Protein AF-W1YV23-F1 (afdb_monomer_lite)

Radius of gyration: 11.32 Å; chains: 1; bounding box: 26×26×29 Å

Structure (mmCIF, N/CA/C/O backbone):
data_AF-W1YV23-F1
#
_entry.id   AF-W1YV23-F1
#
loop_
_atom_site.group_PDB
_atom_site.id
_atom_site.type_symbol
_atom_site.label_atom_id
_atom_site.label_alt_id
_atom_site.label_comp_id
_atom_site.label_asym_id
_atom_site.label_entity_id
_atom_site.label_seq_id
_atom_site.pdbx_PDB_ins_code
_atom_site.Cartn_x
_atom_site.Cartn_y
_atom_site.Cartn_z
_atom_site.occupancy
_atom_site.B_iso_or_equiv
_atom_site.auth_seq_id
_atom_site.auth_comp_id
_atom_site.auth_asym_id
_atom_site.auth_atom_id
_atom_site.pdbx_PDB_model_num
ATOM 1 N N . LYS A 1 1 ? 10.228 12.407 -1.327 1.00 60.16 1 LYS A N 1
ATOM 2 C CA . LYS A 1 1 ? 9.698 12.224 0.048 1.00 60.16 1 LYS A CA 1
ATOM 3 C C . LYS A 1 1 ? 8.415 13.006 0.338 1.00 60.16 1 LYS A C 1
ATOM 5 O O . LYS A 1 1 ? 7.429 12.355 0.626 1.00 60.16 1 LYS A O 1
ATOM 10 N N . LYS A 1 2 ? 8.342 14.342 0.176 1.00 86.88 2 LYS A N 1
ATOM 11 C CA . LYS A 1 2 ? 7.108 15.114 0.486 1.00 86.88 2 LYS A CA 1
ATOM 12 C C . LYS A 1 2 ? 5.817 14.583 -0.171 1.00 86.88 2 LYS A C 1
ATOM 14 O O . LYS A 1 2 ? 4.784 14.560 0.481 1.00 86.88 2 LYS A O 1
ATOM 19 N N . LEU A 1 3 ? 5.890 14.137 -1.431 1.00 90.69 3 LEU A N 1
ATOM 20 C CA . LEU A 1 3 ? 4.729 13.608 -2.158 1.00 90.69 3 LEU A CA 1
ATOM 21 C C . LEU A 1 3 ? 4.220 12.274 -1.586 1.00 90.69 3 LEU A C 1
ATOM 23 O O . LEU A 1 3 ? 3.018 12.114 -1.429 1.00 90.69 3 LEU A O 1
ATOM 27 N N . GLY A 1 4 ? 5.130 11.354 -1.238 1.00 92.00 4 GLY A N 1
ATOM 28 C CA . GLY A 1 4 ? 4.779 10.057 -0.650 1.00 92.00 4 GLY A CA 1
ATOM 29 C C . GLY A 1 4 ? 4.067 10.221 0.689 1.00 92.00 4 GLY A C 1
ATOM 30 O O . GLY A 1 4 ? 2.985 9.683 0.874 1.00 92.00 4 GLY A O 1
ATOM 31 N N . PHE A 1 5 ? 4.605 11.081 1.558 1.00 92.69 5 PHE A N 1
ATOM 32 C CA . PHE A 1 5 ? 3.986 11.420 2.840 1.00 92.69 5 PHE A CA 1
ATOM 33 C C . PHE A 1 5 ? 2.592 12.050 2.683 1.00 92.69 5 PHE A C 1
ATOM 35 O O . PHE A 1 5 ? 1.644 11.643 3.348 1.00 92.69 5 PHE A O 1
ATOM 42 N N . ALA A 1 6 ? 2.444 13.030 1.784 1.00 95.06 6 ALA A N 1
ATOM 43 C CA . ALA A 1 6 ? 1.155 13.685 1.559 1.00 95.06 6 ALA A CA 1
ATOM 44 C C . ALA A 1 6 ? 0.094 12.707 1.027 1.00 95.06 6 ALA A C 1
ATOM 46 O O . ALA A 1 6 ? -1.041 12.715 1.498 1.00 95.06 6 ALA A O 1
ATOM 47 N N . ALA A 1 7 ? 0.471 11.841 0.083 1.00 94.88 7 ALA A N 1
ATOM 48 C CA . ALA A 1 7 ? -0.419 10.817 -0.453 1.00 94.88 7 ALA A CA 1
ATOM 49 C C . ALA A 1 7 ? -0.741 9.723 0.578 1.00 94.88 7 ALA A C 1
ATOM 51 O O . ALA A 1 7 ? -1.887 9.292 0.643 1.00 94.88 7 ALA A O 1
ATOM 52 N N . ALA A 1 8 ? 0.218 9.319 1.417 1.00 94.31 8 ALA A N 1
ATOM 53 C CA . ALA A 1 8 ? -0.016 8.375 2.510 1.00 94.31 8 ALA A CA 1
ATOM 54 C C . ALA A 1 8 ? -1.023 8.927 3.525 1.00 94.31 8 ALA A C 1
ATOM 56 O O . ALA A 1 8 ? -1.952 8.222 3.910 1.00 94.31 8 ALA A O 1
ATOM 57 N N . LYS A 1 9 ? -0.896 10.207 3.895 1.00 94.44 9 LYS A N 1
ATOM 58 C CA . LYS A 1 9 ? -1.850 10.874 4.786 1.00 94.44 9 LYS A CA 1
ATOM 59 C C . LYS A 1 9 ? -3.253 10.947 4.176 1.00 94.44 9 LYS A C 1
ATOM 61 O O . LYS A 1 9 ? -4.221 10.613 4.847 1.00 94.44 9 LYS A O 1
ATOM 66 N N . LEU A 1 10 ? -3.361 11.332 2.902 1.00 94.19 10 LEU A N 1
ATOM 67 C CA . LEU A 1 10 ? -4.651 11.356 2.207 1.00 94.19 10 LEU A CA 1
ATOM 68 C C . LEU A 1 10 ? -5.274 9.956 2.143 1.00 94.19 10 LEU A C 1
ATOM 70 O O . LEU A 1 10 ? -6.456 9.791 2.411 1.00 94.19 10 LEU A O 1
ATOM 74 N N . LEU A 1 11 ? -4.477 8.939 1.810 1.00 93.25 11 LEU A N 1
ATOM 75 C CA . LEU A 1 11 ? -4.949 7.561 1.754 1.00 93.25 11 LEU A CA 1
ATOM 76 C C . LEU A 1 11 ? -5.398 7.072 3.140 1.00 93.25 11 LEU A C 1
ATOM 78 O O . LEU A 1 11 ? -6.452 6.460 3.235 1.00 93.25 11 LEU A O 1
ATOM 82 N N . GLN A 1 12 ? -4.676 7.401 4.214 1.00 92.31 12 GLN A N 1
ATOM 83 C CA . GLN A 1 12 ? -5.110 7.117 5.587 1.00 92.31 12 GLN A CA 1
ATOM 84 C C . GLN A 1 12 ? -6.490 7.716 5.903 1.00 92.31 12 GLN A C 1
ATOM 86 O O . GLN A 1 12 ? -7.294 7.051 6.547 1.00 92.31 12 GLN A O 1
ATOM 91 N N . GLU A 1 13 ? -6.761 8.950 5.476 1.00 92.44 13 GLU A N 1
ATOM 92 C CA . GLU A 1 13 ? -8.046 9.625 5.716 1.00 92.44 13 GLU A CA 1
ATOM 93 C C . GLU A 1 13 ? -9.206 9.003 4.919 1.00 92.44 13 GLU A C 1
ATOM 95 O O . GLU A 1 13 ? -10.3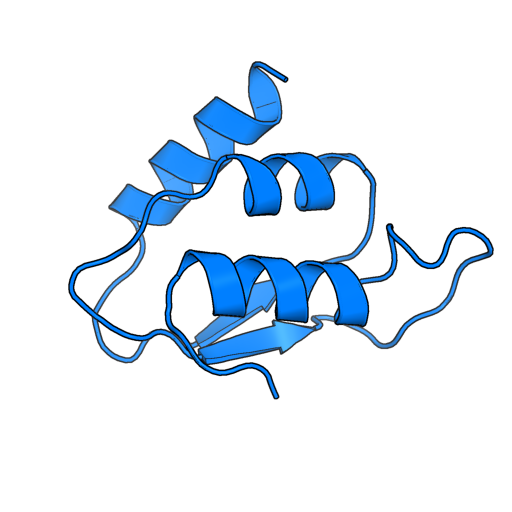59 9.122 5.324 1.00 92.44 13 GLU A O 1
ATOM 100 N N . LEU A 1 14 ? -8.905 8.336 3.800 1.00 91.75 14 LEU A N 1
ATOM 101 C CA . LEU A 1 14 ? -9.890 7.706 2.916 1.00 91.75 14 LEU A CA 1
ATOM 102 C C . LEU A 1 14 ? -10.154 6.230 3.230 1.00 91.75 14 LEU A C 1
ATOM 104 O O . LEU A 1 14 ? -11.137 5.679 2.741 1.00 91.75 14 LEU A O 1
ATOM 108 N N . LEU A 1 15 ? -9.261 5.565 3.965 1.00 92.06 15 LEU A N 1
ATOM 109 C CA . LEU A 1 15 ? -9.392 4.139 4.241 1.00 92.06 15 LEU A CA 1
ATOM 110 C C . LEU A 1 15 ? -10.444 3.877 5.317 1.00 92.06 15 LEU A C 1
ATOM 112 O O . LEU A 1 15 ? -10.416 4.453 6.403 1.00 92.06 15 LEU A O 1
ATOM 116 N N . GLU A 1 16 ? -11.316 2.919 5.026 1.00 91.88 16 GLU A N 1
ATOM 117 C CA . GLU A 1 16 ? -12.350 2.430 5.934 1.00 91.88 16 GLU A CA 1
ATOM 118 C C . GLU A 1 16 ? -12.058 0.977 6.348 1.00 91.88 16 GLU A C 1
ATOM 120 O O . GLU A 1 16 ? -11.318 0.268 5.647 1.00 91.88 16 GLU A O 1
ATOM 125 N N . PRO A 1 17 ? -12.633 0.491 7.463 1.00 90.25 17 PRO A N 1
ATOM 126 C CA . PRO A 1 17 ? -12.616 -0.932 7.786 1.00 90.25 17 PRO A CA 1
ATOM 127 C C . PRO A 1 17 ? -13.061 -1.795 6.594 1.00 90.25 17 PRO A C 1
ATOM 129 O O . PRO A 1 17 ? -13.910 -1.389 5.808 1.00 90.25 17 PRO A O 1
ATOM 132 N N . ASP A 1 18 ? -12.456 -2.976 6.446 1.00 88.25 18 ASP A N 1
ATOM 133 C CA . ASP A 1 18 ? -12.716 -3.932 5.354 1.00 88.25 18 ASP A CA 1
ATOM 134 C C . ASP A 1 18 ? -12.393 -3.435 3.926 1.00 88.25 18 ASP A C 1
ATOM 136 O O . ASP A 1 18 ? -12.734 -4.089 2.937 1.00 88.25 18 ASP A O 1
ATOM 140 N N . SER A 1 19 ? -11.664 -2.320 3.794 1.00 91.50 19 SER A N 1
ATOM 141 C CA . SER A 1 19 ? -11.204 -1.816 2.495 1.00 91.50 19 SER A CA 1
ATOM 142 C C . SER A 1 19 ? -10.260 -2.786 1.776 1.00 91.50 19 SER A C 1
ATOM 144 O O . SER A 1 19 ? -9.335 -3.354 2.370 1.00 91.50 19 SER A O 1
ATOM 146 N N . VAL A 1 20 ? -10.432 -2.880 0.453 1.00 94.44 20 VAL A N 1
ATOM 147 C CA . VAL A 1 20 ? -9.482 -3.526 -0.463 1.00 94.44 20 VAL A CA 1
ATOM 148 C C . VAL A 1 20 ? -8.738 -2.451 -1.253 1.00 94.44 20 VAL A C 1
ATOM 150 O O . VAL A 1 20 ? -9.342 -1.685 -2.001 1.00 94.44 20 VAL A O 1
ATOM 153 N N . VAL A 1 21 ? -7.417 -2.399 -1.101 1.00 94.12 21 VAL A N 1
ATOM 154 C CA . VAL A 1 21 ? -6.545 -1.371 -1.676 1.00 94.12 21 VAL A CA 1
ATOM 155 C C . VAL A 1 21 ? -5.753 -1.955 -2.836 1.00 94.12 21 VAL A C 1
ATOM 157 O O . VAL A 1 21 ? -4.841 -2.753 -2.635 1.00 94.12 21 VAL A O 1
ATOM 160 N N . ALA A 1 22 ? -6.068 -1.530 -4.057 1.00 95.00 22 ALA A N 1
ATOM 161 C CA . ALA A 1 22 ? -5.267 -1.857 -5.231 1.00 95.00 22 ALA A CA 1
ATOM 162 C C . ALA A 1 22 ? -4.134 -0.833 -5.416 1.00 95.00 22 ALA A C 1
ATOM 164 O O . ALA A 1 22 ? -4.402 0.363 -5.544 1.00 95.00 22 ALA A O 1
ATOM 165 N N . ILE A 1 23 ? -2.877 -1.286 -5.466 1.00 93.62 23 ILE A N 1
ATOM 166 C CA . ILE A 1 23 ? -1.696 -0.414 -5.603 1.00 93.62 23 ILE A CA 1
ATOM 167 C C . ILE A 1 23 ? -0.876 -0.730 -6.857 1.00 93.62 23 ILE A C 1
ATOM 169 O O . ILE A 1 23 ? -0.708 -1.886 -7.247 1.00 93.62 23 ILE A O 1
ATOM 173 N N . SER A 1 24 ? -0.367 0.310 -7.520 1.00 92.75 24 SER A N 1
ATOM 174 C CA . SER A 1 24 ? 0.528 0.171 -8.671 1.00 92.75 24 SER A CA 1
ATOM 175 C C . SER A 1 24 ? 2.000 0.065 -8.262 1.00 92.75 24 SER A C 1
ATOM 177 O O . SER A 1 24 ? 2.377 0.327 -7.123 1.00 92.75 24 SER A O 1
ATOM 179 N N . GLY A 1 25 ? 2.845 -0.268 -9.240 1.00 91.31 25 GLY A N 1
ATOM 180 C CA . GLY A 1 25 ? 4.299 -0.166 -9.134 1.00 91.31 25 GLY A CA 1
ATOM 181 C C . GLY A 1 25 ? 4.813 1.283 -9.122 1.00 91.31 25 GLY A C 1
ATOM 182 O O . GLY A 1 25 ? 4.042 2.242 -9.219 1.00 91.31 25 GLY A O 1
ATOM 183 N N . GLY A 1 26 ? 6.137 1.421 -9.103 1.00 91.75 26 GLY A N 1
ATOM 184 C CA . GLY A 1 26 ? 6.868 2.673 -9.285 1.00 91.75 26 GLY A CA 1
ATOM 185 C C . GLY A 1 26 ? 7.422 3.270 -7.991 1.00 91.75 26 GLY A C 1
ATOM 186 O O . GLY A 1 26 ? 6.901 3.059 -6.897 1.00 91.75 26 GLY A O 1
ATOM 187 N N . SER A 1 27 ? 8.469 4.083 -8.130 1.00 92.19 27 SER A N 1
ATOM 188 C CA . SER A 1 27 ? 9.160 4.726 -7.004 1.00 92.19 27 SER A CA 1
ATOM 189 C C . SER A 1 27 ? 8.263 5.665 -6.190 1.00 92.19 27 SER A C 1
ATOM 191 O O . SER A 1 27 ? 8.449 5.814 -4.984 1.00 92.19 27 SER A O 1
ATOM 193 N N . THR A 1 28 ? 7.251 6.277 -6.814 1.00 93.19 28 THR A N 1
ATOM 194 C CA . THR A 1 28 ? 6.273 7.110 -6.102 1.00 93.19 28 THR A CA 1
ATOM 195 C C . THR A 1 28 ? 5.420 6.282 -5.148 1.00 93.19 28 THR A C 1
ATOM 197 O O . THR A 1 28 ? 5.281 6.671 -3.992 1.00 93.19 28 THR A O 1
ATOM 200 N N . MET A 1 29 ? 4.896 5.135 -5.593 1.00 94.00 29 MET A N 1
ATOM 201 C CA . MET A 1 29 ? 4.080 4.270 -4.737 1.00 94.00 29 MET A CA 1
ATOM 202 C C . MET A 1 29 ? 4.913 3.567 -3.666 1.00 94.00 29 MET A C 1
ATOM 204 O O . MET A 1 29 ? 4.422 3.384 -2.556 1.00 94.00 29 MET A O 1
ATOM 208 N N . ALA A 1 30 ? 6.187 3.273 -3.943 1.00 94.00 30 ALA A N 1
ATOM 209 C CA . ALA A 1 30 ? 7.118 2.777 -2.931 1.00 94.00 30 ALA A CA 1
ATOM 210 C C . ALA A 1 30 ? 7.272 3.792 -1.785 1.00 94.00 30 ALA A C 1
ATOM 212 O O . ALA A 1 30 ? 7.106 3.445 -0.619 1.00 94.00 30 ALA A O 1
ATOM 213 N N . ALA A 1 31 ? 7.451 5.077 -2.114 1.00 95.00 31 ALA A N 1
ATOM 214 C CA . ALA A 1 31 ? 7.506 6.138 -1.110 1.00 95.00 31 ALA A CA 1
ATOM 215 C C . ALA A 1 31 ? 6.180 6.327 -0.348 1.00 95.00 31 ALA A C 1
ATOM 217 O O . ALA A 1 31 ? 6.205 6.743 0.803 1.00 95.00 31 ALA A O 1
ATOM 218 N N . VAL A 1 32 ? 5.021 6.055 -0.962 1.00 95.50 32 VAL A N 1
ATOM 219 C CA . VAL A 1 32 ? 3.728 6.062 -0.248 1.00 95.50 32 VAL A CA 1
ATOM 220 C C . VAL A 1 32 ? 3.660 4.910 0.750 1.00 95.50 32 VAL A C 1
ATOM 222 O O . VAL A 1 32 ? 3.277 5.125 1.896 1.00 95.50 32 VAL A O 1
ATOM 225 N N . ALA A 1 33 ? 4.051 3.704 0.333 1.00 94.56 33 ALA A N 1
ATOM 226 C CA . ALA A 1 33 ? 4.041 2.526 1.192 1.00 94.56 33 ALA A CA 1
ATOM 227 C C . ALA A 1 33 ? 4.977 2.683 2.399 1.00 94.56 33 ALA A C 1
ATOM 229 O O . ALA A 1 33 ? 4.594 2.344 3.515 1.00 94.56 33 ALA A O 1
ATOM 230 N N . GLU A 1 34 ? 6.168 3.253 2.205 1.00 93.62 34 GLU A N 1
ATOM 231 C CA . GLU A 1 34 ? 7.132 3.507 3.286 1.00 93.62 34 GLU A CA 1
ATOM 232 C C . GLU A 1 34 ? 6.641 4.513 4.337 1.00 93.62 34 GLU A C 1
ATOM 234 O O . GLU A 1 34 ? 6.958 4.367 5.521 1.00 93.62 34 GLU A O 1
ATOM 239 N N . GLU A 1 35 ? 5.891 5.530 3.908 1.00 94.44 35 GLU A N 1
ATOM 240 C CA . GLU A 1 35 ? 5.407 6.629 4.755 1.00 94.44 35 GLU A CA 1
ATOM 241 C C . GLU A 1 35 ? 4.026 6.333 5.372 1.00 94.44 35 GLU A C 1
ATOM 243 O O . GLU A 1 35 ? 3.516 7.137 6.154 1.00 94.44 35 GLU A O 1
ATOM 248 N N . MET A 1 36 ? 3.407 5.195 5.035 1.00 93.25 36 MET A N 1
ATOM 249 C CA . MET A 1 36 ? 2.085 4.825 5.535 1.00 93.25 36 MET A CA 1
ATOM 250 C C . MET A 1 36 ? 2.129 4.480 7.036 1.00 93.25 36 MET A C 1
ATOM 252 O O . MET A 1 36 ? 2.876 3.578 7.436 1.00 93.25 36 MET A O 1
ATOM 256 N N . PRO A 1 37 ? 1.333 5.159 7.888 1.00 89.25 37 PRO A N 1
ATOM 257 C CA . PRO A 1 37 ? 1.202 4.796 9.293 1.00 89.25 37 PRO A CA 1
ATOM 258 C C . PRO A 1 37 ? 0.365 3.525 9.487 1.00 89.25 37 PRO A C 1
ATOM 260 O O . PRO A 1 37 ? -0.406 3.112 8.626 1.00 89.25 37 PRO A O 1
ATOM 263 N N . VAL A 1 38 ? 0.478 2.934 10.676 1.00 88.81 38 VAL A N 1
ATOM 264 C CA . VAL A 1 38 ? -0.376 1.815 11.096 1.00 88.81 38 VAL A CA 1
ATOM 265 C C . VAL A 1 38 ? -1.819 2.304 11.266 1.00 88.81 38 VAL A C 1
ATOM 267 O O . VAL A 1 38 ? -2.051 3.373 11.837 1.00 88.81 38 VAL A O 1
ATOM 270 N N . LEU A 1 39 ? -2.784 1.505 10.811 1.00 88.12 39 LEU A N 1
ATOM 271 C CA . LEU A 1 39 ? -4.216 1.766 10.971 1.00 88.12 39 LEU A CA 1
ATOM 272 C C . LEU A 1 39 ? -4.811 0.938 12.124 1.00 88.12 39 LEU A C 1
ATOM 274 O O . LEU A 1 39 ? -4.243 -0.084 12.510 1.00 88.12 39 LEU A O 1
ATOM 27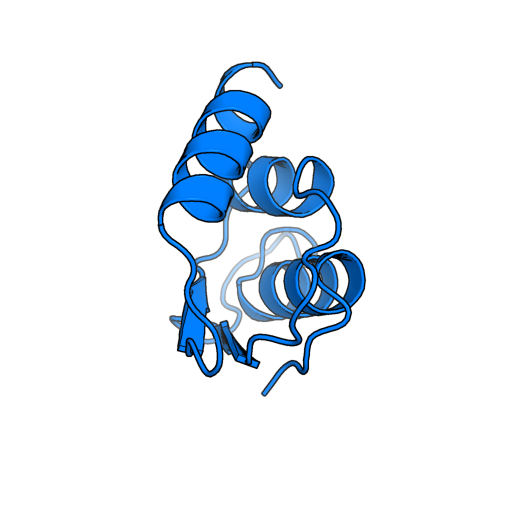8 N N . PRO A 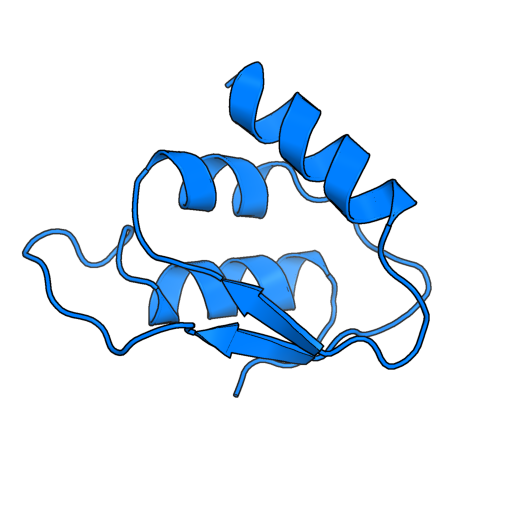1 40 ? -5.963 1.351 12.687 1.00 88.00 40 PRO A N 1
ATOM 279 C CA . PRO A 1 40 ? -6.668 0.580 13.715 1.00 88.00 40 PRO A CA 1
ATOM 280 C C . PRO A 1 40 ? -7.436 -0.636 13.157 1.00 88.00 40 PRO A C 1
ATOM 282 O O . PRO A 1 40 ? -8.118 -1.325 13.913 1.00 88.00 40 PRO A O 1
ATOM 285 N N . PHE A 1 41 ? -7.347 -0.895 11.852 1.00 89.12 41 PHE A N 1
ATOM 286 C CA . PHE A 1 41 ? -7.959 -2.022 11.148 1.00 89.12 41 PHE 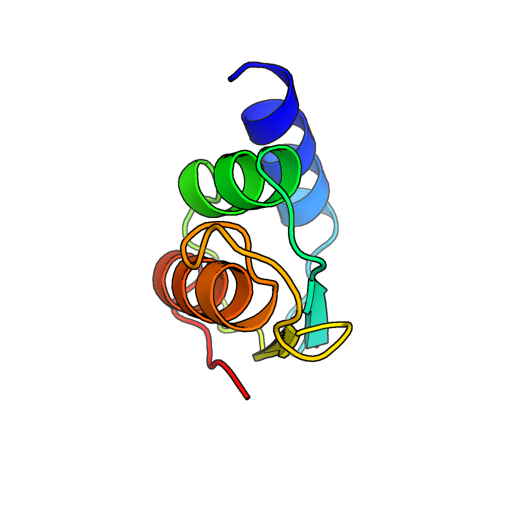A CA 1
ATOM 287 C C . PHE A 1 41 ? -6.988 -2.574 10.097 1.00 89.12 41 PHE A C 1
ATOM 289 O O . PHE A 1 41 ? -5.994 -1.931 9.765 1.00 89.12 41 PHE A O 1
ATOM 296 N N . ASN A 1 42 ? -7.300 -3.758 9.563 1.00 89.62 42 ASN A N 1
ATOM 297 C CA . ASN A 1 42 ? -6.393 -4.544 8.726 1.00 89.62 42 ASN A CA 1
ATOM 298 C C . ASN A 1 42 ? -6.923 -4.624 7.282 1.00 89.62 42 ASN A C 1
ATOM 300 O O . ASN A 1 42 ? -7.633 -5.578 6.953 1.00 89.62 42 ASN A O 1
ATOM 304 N N . PRO A 1 43 ? -6.619 -3.646 6.413 1.00 91.81 43 PRO A N 1
ATOM 305 C CA . PRO A 1 43 ? -7.076 -3.674 5.029 1.00 91.81 43 PRO A CA 1
ATOM 306 C C . PRO A 1 43 ? -6.407 -4.803 4.233 1.00 91.81 43 PRO A C 1
ATOM 308 O O . PRO A 1 43 ? -5.332 -5.304 4.585 1.00 91.81 43 PRO A O 1
ATOM 311 N N . ILE A 1 44 ? -7.037 -5.187 3.125 1.00 94.69 44 ILE A N 1
ATOM 312 C CA . ILE A 1 44 ? -6.449 -6.122 2.161 1.00 94.69 44 ILE A CA 1
ATOM 313 C C . ILE A 1 44 ? -5.774 -5.299 1.069 1.00 94.69 44 ILE A C 1
ATOM 315 O O . ILE A 1 44 ? -6.422 -4.469 0.440 1.00 94.69 44 ILE A O 1
ATOM 319 N N . VAL A 1 45 ? -4.492 -5.532 0.812 1.00 95.50 45 VAL A N 1
ATOM 320 C CA . VAL A 1 45 ? -3.752 -4.865 -0.263 1.00 95.50 45 VAL A CA 1
ATOM 321 C C . VAL A 1 45 ? -3.527 -5.846 -1.405 1.00 95.50 45 VAL A C 1
ATOM 323 O O . VAL A 1 45 ? -3.079 -6.969 -1.185 1.00 95.50 45 VAL A O 1
ATOM 326 N N . VAL A 1 46 ? -3.818 -5.416 -2.629 1.00 95.56 46 VAL A N 1
ATOM 327 C CA . VAL A 1 46 ? -3.640 -6.213 -3.846 1.00 95.56 46 VAL A CA 1
ATOM 328 C C . VAL A 1 46 ? -2.830 -5.432 -4.882 1.00 95.56 46 VAL A C 1
ATOM 330 O O . VAL A 1 46 ? -2.933 -4.201 -4.957 1.00 95.56 46 VAL A O 1
ATOM 333 N N . PRO A 1 47 ? -2.019 -6.097 -5.714 1.00 94.06 47 PRO A N 1
ATOM 334 C CA . PRO A 1 47 ? -1.325 -5.426 -6.795 1.00 94.06 47 PRO A CA 1
ATOM 335 C C . PRO A 1 47 ? -2.323 -5.126 -7.919 1.00 94.06 47 PRO A C 1
ATOM 337 O O . PRO A 1 47 ? -3.042 -6.003 -8.394 1.00 94.06 47 PRO A O 1
ATOM 340 N N . ALA A 1 48 ? -2.363 -3.880 -8.392 1.00 91.31 48 ALA A N 1
ATOM 341 C CA . ALA A 1 48 ? -3.269 -3.479 -9.472 1.00 91.31 48 ALA A CA 1
ATOM 342 C C . ALA A 1 48 ? -2.940 -4.176 -10.808 1.00 91.31 48 ALA A C 1
ATOM 344 O O . ALA A 1 48 ? -3.804 -4.314 -11.675 1.00 91.31 48 ALA A O 1
ATOM 345 N N . ARG A 1 49 ? -1.677 -4.587 -10.991 1.00 83.25 49 ARG A N 1
ATOM 346 C CA . ARG A 1 49 ? -1.151 -5.369 -12.123 1.00 83.25 49 ARG A CA 1
ATOM 347 C C . ARG A 1 49 ? 0.025 -6.226 -11.644 1.00 83.25 49 ARG A C 1
ATOM 349 O O . ARG A 1 49 ? 0.664 -5.868 -10.663 1.00 83.25 49 ARG A O 1
ATOM 356 N N . GLY A 1 50 ? 0.340 -7.310 -12.355 1.00 73.62 50 GLY A N 1
ATOM 357 C CA . GLY A 1 50 ? 1.509 -8.148 -12.054 1.00 73.62 50 GLY A CA 1
ATOM 358 C C . GLY A 1 50 ? 2.851 -7.412 -12.197 1.00 73.62 50 GLY A C 1
ATOM 359 O O . GLY A 1 50 ? 2.935 -6.343 -12.804 1.00 73.62 50 GLY A O 1
ATOM 360 N N . GLY A 1 51 ? 3.914 -7.993 -11.637 1.00 70.25 51 GLY A N 1
ATOM 361 C CA . GLY A 1 51 ? 5.268 -7.440 -11.701 1.00 70.25 51 GLY A CA 1
ATOM 362 C C . GLY A 1 51 ? 5.871 -7.523 -13.104 1.00 70.25 51 GLY A C 1
ATOM 363 O O . GLY A 1 51 ? 6.252 -8.599 -13.553 1.00 70.25 51 GLY A O 1
ATOM 364 N N . VAL A 1 52 ? 5.975 -6.382 -13.790 1.00 62.19 52 VAL A N 1
ATOM 365 C CA . VAL A 1 52 ? 6.713 -6.241 -15.055 1.00 62.19 52 VAL A CA 1
ATOM 366 C C . VAL A 1 52 ? 7.625 -5.019 -14.939 1.00 62.19 52 VAL A C 1
ATOM 368 O O . VAL A 1 52 ? 7.139 -3.896 -14.823 1.00 62.19 52 VAL A O 1
ATOM 371 N N . GLY A 1 53 ? 8.941 -5.236 -14.928 1.00 66.44 53 GLY A N 1
ATOM 372 C CA . GLY A 1 53 ? 9.953 -4.178 -14.830 1.00 66.44 53 GLY A CA 1
ATOM 373 C C . GLY A 1 53 ? 11.277 -4.680 -14.247 1.00 66.44 53 GLY A C 1
ATOM 374 O O . GLY A 1 53 ? 11.288 -5.660 -13.504 1.00 66.44 53 GLY A O 1
ATOM 375 N N . GLU A 1 54 ? 12.383 -4.009 -14.581 1.00 69.25 54 GLU A N 1
ATOM 376 C CA . GLU A 1 54 ? 13.748 -4.426 -14.205 1.00 69.25 54 GLU A CA 1
ATOM 377 C C . GLU A 1 54 ? 14.056 -4.243 -12.709 1.00 69.25 54 GLU A C 1
ATOM 379 O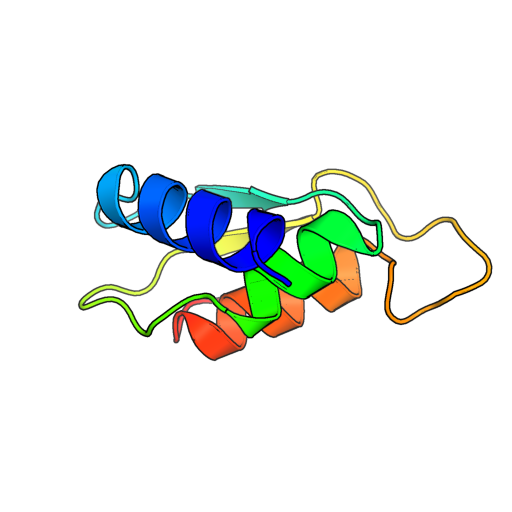 O . GLU A 1 54 ? 14.807 -5.027 -12.134 1.00 69.25 54 GLU A O 1
ATOM 384 N N . VAL A 1 55 ? 13.455 -3.238 -12.055 1.00 84.25 55 VAL A N 1
ATOM 385 C CA . VAL A 1 55 ? 13.690 -2.951 -10.630 1.00 84.25 55 VAL A CA 1
ATOM 386 C C . VAL A 1 55 ? 12.607 -3.600 -9.777 1.00 84.25 55 VAL A C 1
ATOM 388 O O . VAL A 1 55 ? 11.475 -3.116 -9.709 1.00 84.25 55 VAL A O 1
ATOM 391 N N . VAL A 1 56 ? 12.975 -4.693 -9.110 1.00 84.38 56 VAL A N 1
ATOM 392 C CA . VAL A 1 56 ? 12.075 -5.527 -8.295 1.00 84.38 56 VAL A CA 1
ATOM 393 C C . VAL A 1 56 ? 11.372 -4.719 -7.200 1.00 84.38 56 VAL A C 1
ATOM 395 O O . VAL A 1 56 ? 10.165 -4.850 -7.028 1.00 84.38 56 VAL A O 1
ATOM 398 N N . GLU A 1 57 ? 12.089 -3.818 -6.527 1.00 85.44 57 GLU A N 1
ATOM 399 C CA . GLU A 1 57 ? 11.560 -2.968 -5.445 1.00 85.44 57 GLU A CA 1
ATOM 400 C C . GLU A 1 57 ? 10.408 -2.056 -5.893 1.00 85.44 57 GLU A C 1
ATOM 402 O O . GLU A 1 57 ? 9.566 -1.665 -5.088 1.00 85.44 57 GLU A O 1
ATOM 407 N N . TYR A 1 58 ? 10.336 -1.738 -7.188 1.00 90.12 58 TYR A N 1
ATOM 408 C CA . TYR A 1 58 ? 9.285 -0.896 -7.756 1.00 90.12 58 TYR A CA 1
ATOM 409 C C . TYR A 1 58 ? 8.171 -1.695 -8.426 1.00 90.12 58 TYR A C 1
ATOM 411 O O . TYR A 1 58 ? 7.286 -1.112 -9.056 1.00 90.12 58 TYR A O 1
ATOM 419 N N . GLN A 1 59 ? 8.176 -3.018 -8.305 1.00 92.44 59 GLN A N 1
ATOM 420 C CA . GLN A 1 59 ? 7.074 -3.826 -8.801 1.00 92.44 59 GLN A CA 1
ATOM 421 C C . GLN A 1 59 ? 5.863 -3.721 -7.872 1.00 92.44 59 GLN A C 1
ATOM 423 O O . GLN A 1 59 ? 5.990 -3.679 -6.650 1.00 92.44 59 GLN A O 1
ATOM 428 N N . ALA A 1 60 ? 4.668 -3.732 -8.467 1.00 93.12 60 ALA A N 1
ATOM 429 C CA . ALA A 1 60 ? 3.410 -3.611 -7.734 1.00 93.12 60 ALA A CA 1
ATOM 430 C C . ALA A 1 60 ? 3.265 -4.674 -6.634 1.00 93.12 60 ALA A C 1
ATOM 432 O O . ALA A 1 60 ? 2.834 -4.347 -5.537 1.00 93.12 60 ALA A O 1
ATOM 433 N N . ASN A 1 61 ? 3.687 -5.916 -6.896 1.00 92.62 61 ASN A N 1
ATOM 434 C CA . ASN A 1 61 ? 3.628 -7.009 -5.921 1.00 92.62 61 ASN A CA 1
ATOM 435 C C . ASN A 1 61 ? 4.472 -6.724 -4.671 1.00 92.62 61 ASN A C 1
ATOM 437 O O . ASN A 1 61 ? 4.027 -6.975 -3.555 1.00 92.62 61 ASN A O 1
ATOM 441 N N . VAL A 1 62 ? 5.678 -6.178 -4.854 1.00 93.69 62 VAL A N 1
ATOM 442 C CA . VAL A 1 62 ? 6.583 -5.858 -3.742 1.00 93.69 62 VAL A CA 1
ATOM 443 C C . VAL A 1 62 ? 6.030 -4.688 -2.940 1.00 93.69 62 VAL A C 1
ATOM 445 O O . VAL A 1 62 ? 5.910 -4.773 -1.722 1.00 93.69 62 VAL A O 1
ATOM 448 N N . ILE A 1 63 ? 5.603 -3.621 -3.618 1.00 94.62 63 ILE A N 1
ATOM 449 C CA . ILE A 1 63 ? 5.025 -2.450 -2.949 1.00 94.62 63 ILE A CA 1
ATOM 450 C C . ILE A 1 63 ? 3.746 -2.828 -2.191 1.00 94.62 63 ILE A C 1
ATOM 452 O O . ILE A 1 63 ? 3.529 -2.356 -1.078 1.00 94.62 63 ILE A O 1
ATOM 456 N N . ALA A 1 64 ? 2.912 -3.699 -2.758 1.00 94.75 64 ALA A N 1
ATOM 457 C CA . ALA A 1 64 ? 1.702 -4.185 -2.111 1.00 94.75 64 ALA A CA 1
ATOM 458 C C . ALA A 1 64 ? 2.003 -5.001 -0.845 1.00 94.75 64 ALA A C 1
ATOM 460 O O . ALA A 1 64 ? 1.320 -4.815 0.163 1.00 94.75 64 ALA A O 1
ATOM 461 N N . SER A 1 65 ? 3.051 -5.834 -0.855 1.00 93.75 65 SER A N 1
ATOM 462 C CA . SER A 1 65 ? 3.487 -6.553 0.348 1.00 93.75 65 SER A CA 1
ATOM 463 C C . SER A 1 65 ? 3.994 -5.589 1.425 1.00 93.75 65 SER A C 1
ATOM 465 O O . SER A 1 65 ? 3.595 -5.713 2.581 1.00 93.75 65 SER A O 1
ATOM 467 N N . VAL A 1 66 ? 4.811 -4.599 1.048 1.00 94.56 66 VAL A N 1
ATOM 468 C CA . VAL A 1 66 ? 5.340 -3.581 1.973 1.00 94.56 66 VAL A CA 1
ATOM 469 C C . VAL A 1 66 ? 4.206 -2.754 2.576 1.00 94.56 66 VAL A C 1
ATOM 471 O O . VAL A 1 66 ? 4.175 -2.529 3.785 1.00 94.56 66 VAL A O 1
ATOM 474 N N . LEU A 1 67 ? 3.245 -2.321 1.757 1.00 94.81 67 LEU A N 1
ATOM 475 C CA . LEU A 1 67 ? 2.098 -1.551 2.230 1.00 94.81 67 LEU A CA 1
ATOM 476 C C . LEU A 1 67 ? 1.225 -2.383 3.182 1.00 94.81 67 LEU A C 1
ATOM 478 O O . LEU A 1 67 ? 0.830 -1.878 4.230 1.00 94.81 67 LEU A O 1
ATOM 482 N N . ALA A 1 68 ? 0.948 -3.649 2.857 1.00 93.75 68 ALA A N 1
ATOM 483 C CA . ALA A 1 68 ? 0.186 -4.532 3.741 1.00 93.75 68 ALA A CA 1
ATOM 484 C C . ALA A 1 68 ? 0.882 -4.720 5.094 1.00 93.75 68 ALA A C 1
ATOM 486 O O . ALA A 1 68 ? 0.233 -4.604 6.132 1.00 93.75 68 ALA A O 1
ATOM 487 N N . GLU A 1 69 ? 2.198 -4.944 5.095 1.00 93.06 69 GLU A N 1
ATOM 488 C CA . GLU A 1 69 ? 2.990 -5.074 6.321 1.00 93.06 69 GLU A CA 1
ATOM 489 C C . GLU A 1 69 ? 2.906 -3.803 7.179 1.00 93.06 69 GLU A C 1
ATOM 491 O O . GLU A 1 69 ? 2.628 -3.873 8.380 1.00 93.06 69 GLU A O 1
ATOM 496 N N . ARG A 1 70 ? 3.050 -2.628 6.555 1.00 91.94 70 ARG A N 1
ATOM 497 C CA . ARG A 1 70 ? 2.934 -1.323 7.227 1.00 91.94 70 ARG A CA 1
ATOM 498 C C . ARG A 1 70 ? 1.555 -1.091 7.831 1.00 91.94 70 ARG A C 1
ATOM 500 O O . ARG A 1 70 ? 1.450 -0.571 8.941 1.00 91.94 70 ARG A O 1
ATOM 507 N N . LEU A 1 71 ? 0.513 -1.525 7.132 1.00 90.44 71 LEU A N 1
ATOM 508 C CA . LEU A 1 71 ? -0.874 -1.411 7.570 1.00 90.44 71 LEU A CA 1
ATOM 509 C C . LEU A 1 71 ? -1.290 -2.492 8.577 1.00 90.44 71 LEU A C 1
ATOM 511 O O . LEU A 1 71 ? -2.413 -2.432 9.068 1.00 90.44 71 LEU A O 1
ATOM 515 N N . ARG A 1 72 ? -0.431 -3.483 8.876 1.00 88.94 72 ARG A N 1
ATOM 516 C CA . ARG A 1 72 ? -0.812 -4.742 9.559 1.00 88.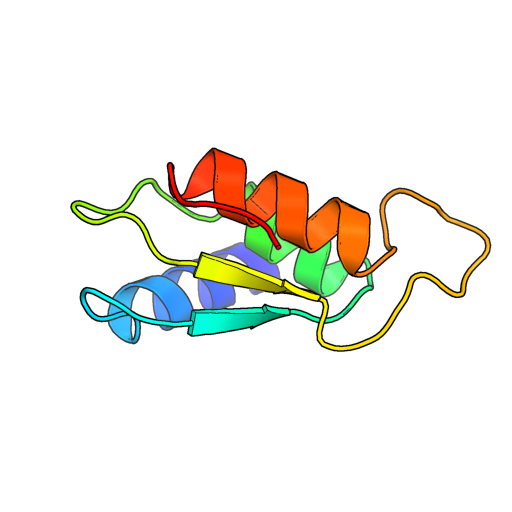94 72 ARG A CA 1
ATOM 517 C C . ARG A 1 72 ? -1.980 -5.464 8.871 1.00 88.94 72 ARG A C 1
ATOM 519 O O . ARG A 1 72 ? -2.734 -6.210 9.494 1.00 88.94 72 ARG A O 1
ATOM 526 N N . GLY A 1 73 ? -2.118 -5.216 7.576 1.00 87.94 73 GLY A N 1
ATOM 527 C CA . GLY A 1 73 ? -3.105 -5.809 6.699 1.00 87.94 73 GLY A CA 1
ATOM 528 C C . GLY A 1 73 ? -2.662 -7.161 6.157 1.00 87.94 73 GLY A C 1
ATOM 529 O O . GLY A 1 73 ? -1.687 -7.766 6.605 1.00 87.94 73 GLY A O 1
ATOM 530 N N . THR A 1 74 ? -3.383 -7.627 5.143 1.00 88.56 74 THR A N 1
ATOM 531 C CA . THR A 1 74 ? -3.006 -8.831 4.391 1.00 88.56 74 THR A CA 1
ATOM 532 C C . THR A 1 74 ? -2.758 -8.483 2.932 1.00 88.56 74 THR A C 1
ATOM 534 O O . THR A 1 74 ? -3.432 -7.623 2.375 1.00 88.56 74 THR A O 1
ATOM 537 N N . TYR A 1 75 ? -1.777 -9.140 2.320 1.00 87.06 75 TYR A N 1
ATOM 538 C CA . TYR A 1 75 ? -1.479 -9.017 0.896 1.00 87.06 75 TYR A CA 1
ATOM 539 C C . TYR A 1 75 ? -1.995 -10.249 0.147 1.00 87.06 75 TYR A C 1
ATOM 541 O O . TYR A 1 75 ? -1.840 -11.371 0.643 1.00 87.06 75 TYR A O 1
ATOM 549 N N . LYS A 1 76 ? -2.606 -10.042 -1.023 1.00 78.12 76 LYS A N 1
ATOM 550 C CA . LYS A 1 76 ? -3.080 -11.106 -1.920 1.00 78.12 76 LYS A CA 1
ATOM 551 C C . LYS A 1 76 ? -2.711 -10.835 -3.369 1.00 78.12 76 LYS A C 1
ATOM 553 O O . LYS A 1 76 ? -2.785 -9.659 -3.782 1.00 78.12 76 LYS A O 1
#

InterPro domains:
  IPR007324 Sugar-binding domain, putative [PF04198] (2-76)
  IPR037171 NagB/RpiA transferase-like [SSF100950] (2-75)
  IPR051054 Bacterial SorC Transcriptional Regulators [PTHR34294] (2-76)

Secondary structure (DSSP, 8-state):
-HHHHHHHHHHHHH--TT-EEEE--SHHHHHHHHHPPPPSS--EEEESS---SS-GGGSHHHHHHHHHHHHT-EE-

pLDDT: mean 89.75, std 7.51, range [60.16, 95.56]

Foldseek 3Di:
DVQLLVVLVVVLVVDDAAAEAEFAFDPSLLSVLVNHAADPHAYEYEHNDAFDDDDPCRGSQNSSVSSNVRHVHHYD

Organism: NCBI:txid408170

Sequence (76 aa):
KKLGFAAAKLLQELLEPDSVVAISGGSTMAAVAEEMPVLPFNPIVVPARGGVGEVVEYQANVIASVLAERLRGTYK